Protein AF-A0A7F8R149-F1 (afdb_monomer)

Mean predicted aligned error: 17.95 Å

Secondary structure (DSSP, 8-state):
-------EEEEEEE---TTSSHHHHHHHHHHS---SS-----SEEEEEEEEEETTEEEEEEEEEE--SGGGHHHHHHHHHHHHHHHHHHHHHHHHHHHH-GGGGSSS-----------------------S------------------S-------

Nearest PDB structures (foldseek):
  8a4b-assembly2_D  TM=9.603E-01  e=7.233E-08  Homo sapiens
  3rab-assembly1_A  TM=9.673E-01  e=9.416E-08  Rattus norvegicus
  9ikq-assembly1_B  TM=9.655E-01  e=3.521E-07  Homo sapiens
  4i1o-assembly2_C  TM=9.607E-01  e=3.761E-07  Homo sapiens
  6jmg-assembly2_B  TM=7.170E-01  e=2.889E-07  Xenopus laevis

Foldseek 3Di:
DPPPLPAAEDEDEDADAAPPCQVQVLCCVQPVDHDPDDDFDDQKDWDWDWDADPNGTHIYIYIYGGRYPVNVVSSVVVVVVVVVVVVVVVVVVVVVCVVDVPPPPPPPPDPDDDDPPPDDDDDDDDDDDDDDPDDDDDDDPDDDDDDDDPDDDDDDD

Radius of gyration: 29.65 Å; Cα contacts (8 Å, |Δi|>4): 126; chains: 1; bounding box: 50×54×84 Å

InterPro domains:
  IPR001806 Small GTPase [PF00071] (11-81)
  IPR001806 Small GTPase [SM00174] (12-124)
  IPR005225 Small GTP-binding domain [TIGR00231] (10-81)
  IPR027417 P-loop containing nucleoside triphosphate hydrolase [G3DSA:3.40.50.300] (2-86)
  IPR027417 P-loop containing nucleoside triphosphate hydrolase [SSF52540] (7-80)
  IPR050227 Ras-related protein Rab [PTHR47977] (10-81)

pLDDT: mean 71.9, std 22.14, range [30.33, 96.75]

Sequence (157 aa):
MLEEDMEVAIKMVVVGNGAVGKSSMIQRYCKGIFTKDYKKTIGVDFLERQIQVNDEDVRLMLWDTAGQEEFDAITKAYYRVFKYLAEKYLQKLKQQIAEDPELMHSSSNKIGVFNTSIGSHSGQNSSTLNGGDVINLRPNKQRTKKNRNPFSSCSIP

Organism: Leptonychotes weddellii (NCBI:txid9713)

Structure (mmCIF, N/CA/C/O backbone):
data_AF-A0A7F8R149-F1
#
_entry.id   AF-A0A7F8R149-F1
#
loop_
_atom_site.group_PDB
_atom_site.id
_atom_site.type_symbol
_atom_site.label_atom_id
_atom_site.label_alt_id
_atom_site.label_comp_id
_atom_site.label_asym_id
_atom_site.label_entity_id
_atom_site.label_seq_id
_atom_site.pdbx_PDB_ins_code
_atom_site.Cartn_x
_atom_site.Cartn_y
_atom_site.Cartn_z
_atom_site.occupancy
_atom_site.B_iso_or_equiv
_atom_site.auth_seq_id
_atom_site.auth_comp_id
_atom_site.auth_asym_id
_atom_site.auth_atom_id
_atom_site.pdbx_PDB_model_num
ATOM 1 N N . MET A 1 1 ? -34.274 10.291 3.421 1.00 36.16 1 MET A N 1
ATOM 2 C CA . MET A 1 1 ? -32.975 10.489 4.088 1.00 36.16 1 MET A CA 1
ATOM 3 C C . MET A 1 1 ? -32.149 9.289 3.692 1.00 36.16 1 MET A C 1
ATOM 5 O O . MET A 1 1 ? -32.508 8.196 4.097 1.00 36.16 1 MET A O 1
ATOM 9 N N . LEU A 1 2 ? -31.201 9.460 2.771 1.00 42.12 2 LEU A N 1
ATOM 10 C CA . LEU A 1 2 ? -30.214 8.419 2.505 1.00 42.12 2 LEU A CA 1
ATOM 11 C C . LEU A 1 2 ? -29.236 8.534 3.665 1.00 42.12 2 LEU A C 1
ATOM 13 O O . LEU A 1 2 ? -28.594 9.574 3.805 1.00 42.12 2 LEU A O 1
ATOM 17 N N . GLU A 1 3 ? -29.244 7.549 4.556 1.00 51.00 3 GLU A N 1
ATOM 18 C CA . GLU A 1 3 ? -28.108 7.340 5.441 1.00 51.00 3 GLU A CA 1
ATOM 19 C C . GLU A 1 3 ? -26.907 7.221 4.504 1.00 51.00 3 GLU A C 1
ATOM 21 O O . GLU A 1 3 ? -26.895 6.385 3.601 1.00 51.00 3 GLU A O 1
ATOM 26 N N . GLU A 1 4 ? -25.983 8.177 4.580 1.00 54.16 4 GLU A N 1
ATOM 27 C CA . GLU A 1 4 ? -24.709 8.034 3.896 1.00 54.16 4 GLU A CA 1
ATOM 28 C C . GLU A 1 4 ? -24.035 6.851 4.582 1.00 54.16 4 GLU A C 1
ATOM 30 O O . GLU A 1 4 ? 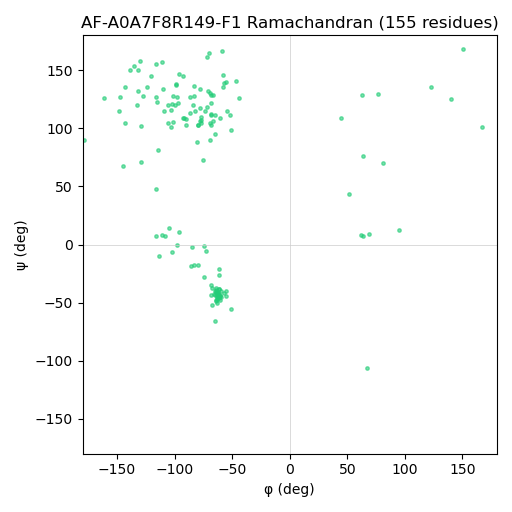-23.460 7.017 5.658 1.00 54.16 4 GLU A O 1
ATOM 35 N N . ASP A 1 5 ? -24.195 5.656 4.006 1.00 57.97 5 ASP A N 1
ATOM 36 C CA . ASP A 1 5 ? -23.443 4.465 4.370 1.00 57.97 5 ASP A CA 1
ATOM 37 C C . ASP A 1 5 ? -21.972 4.877 4.348 1.00 57.97 5 ASP A C 1
ATOM 39 O O . ASP A 1 5 ? -21.361 5.047 3.287 1.00 57.97 5 ASP A O 1
ATOM 43 N N . MET A 1 6 ? -21.428 5.177 5.527 1.00 56.34 6 MET A N 1
ATOM 44 C CA . MET A 1 6 ? -20.048 5.604 5.673 1.00 56.34 6 MET A CA 1
ATOM 45 C C . MET A 1 6 ? -19.188 4.390 5.350 1.00 56.34 6 MET A C 1
ATOM 47 O O . MET A 1 6 ? -18.879 3.594 6.231 1.00 56.34 6 MET A O 1
ATOM 51 N N . GLU A 1 7 ? -18.839 4.243 4.070 1.00 67.25 7 GLU A N 1
ATOM 52 C CA . GLU A 1 7 ? -17.969 3.185 3.569 1.00 67.25 7 GLU A CA 1
ATOM 53 C C . GLU A 1 7 ? -16.691 3.181 4.418 1.00 67.25 7 GLU A C 1
ATOM 55 O O . GLU A 1 7 ? -15.891 4.128 4.392 1.00 67.25 7 GLU A O 1
ATOM 60 N N . VAL A 1 8 ? -16.510 2.130 5.221 1.00 87.25 8 VAL A N 1
ATOM 61 C CA . VAL A 1 8 ? -15.365 2.018 6.122 1.00 87.25 8 VAL A CA 1
ATOM 62 C C . VAL A 1 8 ? -14.124 1.820 5.262 1.00 87.25 8 VAL A C 1
ATOM 64 O O . VAL A 1 8 ? -13.885 0.747 4.714 1.00 87.25 8 VAL A O 1
ATOM 67 N N . ALA A 1 9 ? -13.315 2.868 5.116 1.00 90.25 9 ALA A N 1
ATOM 68 C CA . ALA A 1 9 ? -12.112 2.828 4.295 1.00 90.25 9 ALA A CA 1
ATOM 69 C C . ALA A 1 9 ? -10.851 2.615 5.146 1.00 90.25 9 ALA A C 1
ATOM 71 O O . ALA A 1 9 ? -10.487 3.455 5.973 1.00 90.25 9 ALA A O 1
ATOM 72 N N . ILE A 1 10 ? -10.122 1.528 4.885 1.00 91.00 10 ILE A N 1
ATOM 73 C CA . ILE A 1 10 ? -8.832 1.236 5.522 1.00 91.00 10 ILE A CA 1
ATOM 74 C C . ILE A 1 10 ? -7.711 1.479 4.517 1.00 91.00 10 ILE A C 1
ATOM 76 O O . ILE A 1 10 ? -7.630 0.827 3.477 1.00 91.00 10 ILE A O 1
ATOM 80 N N . LYS A 1 11 ? -6.801 2.398 4.849 1.00 90.50 11 LYS A N 1
ATOM 81 C CA . LYS A 1 11 ? -5.639 2.733 4.016 1.00 90.50 11 LYS A CA 1
ATOM 82 C C . LYS A 1 11 ? -4.408 1.969 4.493 1.00 90.50 11 LYS A C 1
ATOM 84 O O . LYS A 1 11 ? -3.980 2.136 5.632 1.00 90.50 11 LYS A O 1
ATOM 89 N N . MET A 1 12 ? -3.814 1.174 3.611 1.00 91.19 12 MET A N 1
ATOM 90 C CA . MET A 1 12 ? -2.644 0.343 3.885 1.00 91.19 12 MET A CA 1
ATOM 91 C C . MET A 1 12 ? -1.514 0.669 2.914 1.00 91.19 12 MET A C 1
ATOM 93 O O . MET A 1 12 ? -1.735 0.769 1.711 1.00 91.19 12 MET A O 1
ATOM 97 N N . VAL A 1 13 ? -0.293 0.785 3.431 1.00 92.44 13 VAL A N 1
ATOM 98 C CA . VAL A 1 13 ? 0.929 0.910 2.630 1.00 92.44 13 VAL A CA 1
ATOM 99 C C . VAL A 1 13 ? 1.749 -0.368 2.762 1.00 92.44 13 VAL A C 1
ATOM 101 O O . VAL A 1 13 ? 1.933 -0.875 3.869 1.00 92.44 13 VAL A O 1
ATOM 104 N N . VAL A 1 14 ? 2.236 -0.901 1.643 1.00 91.81 14 VAL A N 1
ATOM 105 C CA . VAL A 1 14 ? 3.036 -2.130 1.620 1.00 91.81 14 VAL A CA 1
ATOM 106 C C . VAL A 1 14 ? 4.479 -1.780 1.287 1.00 91.81 14 VAL A C 1
ATOM 108 O O . VAL A 1 14 ? 4.776 -1.332 0.184 1.00 91.81 14 VAL A O 1
ATOM 111 N N . VAL A 1 15 ? 5.379 -2.012 2.244 1.00 90.06 15 VAL A N 1
ATOM 112 C CA . VAL A 1 15 ? 6.806 -1.668 2.155 1.00 90.06 15 VAL A CA 1
ATOM 113 C C . VAL A 1 15 ? 7.695 -2.910 2.186 1.00 90.06 15 VAL A C 1
ATOM 115 O O . VAL A 1 15 ? 7.310 -3.961 2.691 1.00 90.06 15 VAL A O 1
ATOM 118 N N . GLY A 1 16 ? 8.899 -2.792 1.630 1.00 89.44 16 GLY A N 1
ATOM 119 C CA . GLY A 1 16 ? 9.902 -3.859 1.586 1.00 89.44 16 GLY A CA 1
ATOM 120 C C . GLY A 1 16 ? 10.802 -3.742 0.357 1.00 89.44 16 GLY A C 1
ATOM 121 O O . GLY A 1 16 ? 10.483 -2.995 -0.573 1.00 89.44 16 GLY A O 1
ATOM 122 N N . ASN A 1 17 ? 11.898 -4.501 0.332 1.00 90.81 17 ASN A N 1
ATOM 123 C CA . ASN A 1 17 ? 12.917 -4.430 -0.721 1.00 90.81 17 ASN A CA 1
ATOM 124 C C . ASN A 1 17 ? 12.360 -4.711 -2.130 1.00 90.81 17 ASN A C 1
ATOM 126 O O . ASN A 1 17 ? 11.234 -5.186 -2.329 1.00 90.81 17 ASN A O 1
ATOM 130 N N . GLY A 1 18 ? 13.154 -4.395 -3.148 1.00 90.38 18 GLY A N 1
ATOM 131 C CA . GLY A 1 18 ? 12.857 -4.715 -4.536 1.00 90.38 18 GLY A CA 1
ATOM 132 C C . GLY A 1 18 ? 12.684 -6.222 -4.725 1.00 90.38 18 GLY A C 1
ATOM 133 O O . GLY A 1 18 ? 13.328 -7.018 -4.053 1.00 90.38 18 GLY A O 1
ATOM 134 N N . ALA A 1 19 ? 11.787 -6.609 -5.633 1.00 90.44 19 ALA A N 1
ATOM 135 C CA . ALA A 1 19 ? 11.569 -8.001 -6.043 1.00 90.44 19 ALA A CA 1
ATOM 136 C C . ALA A 1 19 ? 11.105 -8.996 -4.949 1.00 90.44 19 ALA A C 1
ATOM 138 O O . ALA A 1 19 ? 10.951 -10.173 -5.248 1.00 90.44 19 ALA A O 1
ATOM 139 N N . VAL A 1 20 ? 10.761 -8.550 -3.733 1.00 94.31 20 VAL A N 1
ATOM 140 C CA . VAL A 1 20 ? 10.218 -9.433 -2.668 1.00 94.31 20 VAL A CA 1
ATOM 141 C C . VAL A 1 20 ? 8.758 -9.873 -2.881 1.00 94.31 20 VAL A C 1
ATOM 143 O O . VAL A 1 20 ? 8.208 -10.593 -2.057 1.00 94.31 20 VAL A O 1
ATOM 146 N N . GLY A 1 21 ? 8.105 -9.426 -3.962 1.00 94.69 21 GLY A N 1
ATOM 147 C CA . GLY A 1 21 ? 6.748 -9.860 -4.329 1.00 94.69 21 GLY A CA 1
ATOM 148 C C . GLY A 1 21 ? 5.585 -8.978 -3.854 1.00 94.69 21 GLY A C 1
ATOM 149 O O . GLY A 1 21 ? 4.441 -9.405 -3.974 1.00 94.69 21 GLY A O 1
ATOM 150 N N . LYS A 1 22 ? 5.833 -7.750 -3.368 1.00 96.12 22 LYS A N 1
ATOM 151 C CA . LYS A 1 22 ? 4.782 -6.807 -2.908 1.00 96.12 22 LYS A CA 1
ATOM 152 C C . LYS A 1 22 ? 3.670 -6.606 -3.945 1.00 96.12 22 LYS A C 1
ATOM 154 O O . LYS A 1 22 ? 2.509 -6.909 -3.681 1.00 96.12 22 LYS A O 1
ATOM 159 N N . SER A 1 23 ? 4.047 -6.211 -5.157 1.00 95.75 23 SER A N 1
ATOM 160 C CA . SER A 1 23 ? 3.123 -5.967 -6.267 1.00 95.75 23 SER A CA 1
ATOM 161 C C . SER A 1 23 ? 2.382 -7.234 -6.679 1.00 95.75 23 SER A C 1
ATOM 163 O O . SER A 1 23 ? 1.175 -7.202 -6.892 1.00 95.75 23 SER A O 1
ATOM 165 N N . SER A 1 24 ? 3.077 -8.375 -6.733 1.00 95.88 24 SER A N 1
ATOM 166 C CA . SER A 1 24 ? 2.466 -9.672 -7.045 1.00 95.88 24 SER A CA 1
ATOM 167 C C . SER A 1 24 ? 1.419 -10.069 -6.004 1.00 95.88 24 SER A C 1
ATOM 169 O O . SER A 1 24 ? 0.349 -10.543 -6.373 1.00 95.88 24 SER A O 1
ATOM 171 N N . MET A 1 25 ? 1.695 -9.843 -4.717 1.00 96.62 25 MET A N 1
ATOM 172 C CA . MET A 1 25 ? 0.757 -10.105 -3.626 1.00 96.62 25 MET A CA 1
ATOM 173 C C . MET A 1 25 ? -0.481 -9.211 -3.736 1.00 96.62 25 MET A C 1
ATOM 175 O O . MET A 1 25 ? -1.601 -9.718 -3.696 1.00 96.62 25 MET A O 1
ATOM 179 N N . ILE A 1 26 ? -0.293 -7.903 -3.931 1.00 96.75 26 ILE A N 1
ATOM 180 C CA . ILE A 1 26 ? -1.402 -6.946 -4.037 1.00 96.75 26 ILE A CA 1
ATOM 181 C C . ILE A 1 26 ? -2.239 -7.227 -5.290 1.00 96.75 26 ILE A C 1
ATOM 183 O O . ILE A 1 26 ? -3.462 -7.265 -5.210 1.00 96.75 26 ILE A O 1
ATOM 187 N N . GLN A 1 27 ? -1.616 -7.499 -6.439 1.00 95.75 27 GLN A N 1
ATOM 188 C CA . GLN A 1 27 ? -2.336 -7.844 -7.668 1.00 95.75 27 GLN A CA 1
ATOM 189 C C . GLN A 1 27 ? -3.083 -9.172 -7.552 1.00 95.75 27 GLN A C 1
ATOM 191 O O . GLN A 1 27 ? -4.238 -9.261 -7.975 1.00 95.75 27 GLN A O 1
ATOM 196 N N . ARG A 1 28 ? -2.467 -10.196 -6.951 1.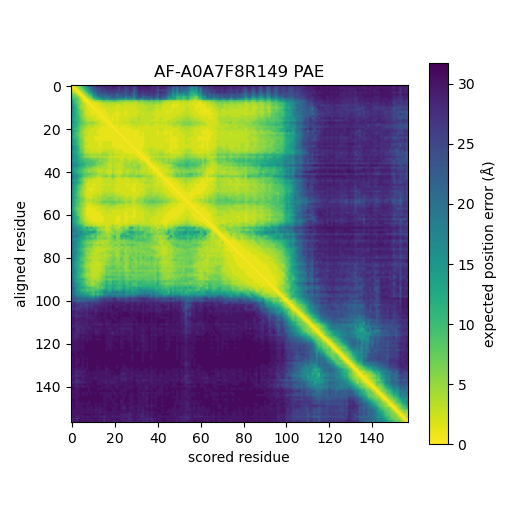00 96.56 28 ARG A N 1
ATOM 197 C CA . ARG A 1 28 ? -3.129 -11.484 -6.733 1.00 96.56 28 ARG A CA 1
ATOM 198 C C . ARG A 1 28 ? -4.307 -11.335 -5.787 1.00 96.56 28 ARG A C 1
ATOM 200 O O . ARG A 1 28 ? -5.345 -11.940 -6.035 1.00 96.56 28 ARG A O 1
ATOM 207 N N . TYR A 1 29 ? -4.161 -10.515 -4.751 1.00 96.75 29 TYR A N 1
ATOM 208 C CA . TYR A 1 29 ? -5.256 -10.181 -3.863 1.00 96.75 29 TYR A CA 1
ATOM 209 C C . TYR A 1 29 ? -6.342 -9.408 -4.621 1.00 96.75 29 TYR A C 1
ATOM 211 O O . TYR A 1 29 ? -7.409 -9.958 -4.838 1.00 96.75 29 TYR A O 1
ATOM 219 N N . CYS A 1 30 ? -6.099 -8.190 -5.105 1.00 95.88 30 CYS A N 1
ATOM 220 C CA . CYS A 1 30 ? -7.157 -7.340 -5.666 1.00 95.88 30 CYS A CA 1
ATOM 221 C C . CYS A 1 30 ? -7.764 -7.858 -6.973 1.00 95.88 30 CYS A C 1
ATOM 223 O O . CYS A 1 30 ? -8.960 -7.702 -7.190 1.00 95.88 30 CYS A O 1
ATOM 225 N N . LYS A 1 31 ? -6.954 -8.452 -7.855 1.00 94.38 31 LYS A N 1
ATOM 226 C CA . LYS A 1 31 ? -7.360 -8.796 -9.230 1.00 94.38 31 LYS A CA 1
ATOM 227 C C . LYS A 1 31 ? -7.414 -10.299 -9.493 1.00 94.38 31 LYS A C 1
ATOM 229 O O . LYS A 1 31 ? -7.848 -10.708 -10.562 1.00 94.38 31 LYS A O 1
ATOM 234 N N . GLY A 1 32 ? -6.921 -11.135 -8.577 1.00 95.00 32 GLY A N 1
ATOM 235 C CA . GLY A 1 32 ? -6.774 -12.572 -8.827 1.00 95.00 32 GLY A CA 1
ATOM 236 C C . GLY A 1 32 ? -5.689 -12.910 -9.857 1.00 95.00 32 GLY A C 1
ATOM 237 O O . GLY A 1 32 ? -5.560 -14.070 -10.242 1.00 95.00 32 GLY A O 1
ATOM 238 N N . ILE A 1 33 ? -4.874 -11.943 -10.288 1.00 93.44 33 ILE A N 1
ATOM 239 C CA . ILE A 1 33 ? -3.875 -12.122 -11.350 1.00 93.44 33 ILE A CA 1
ATOM 240 C C . I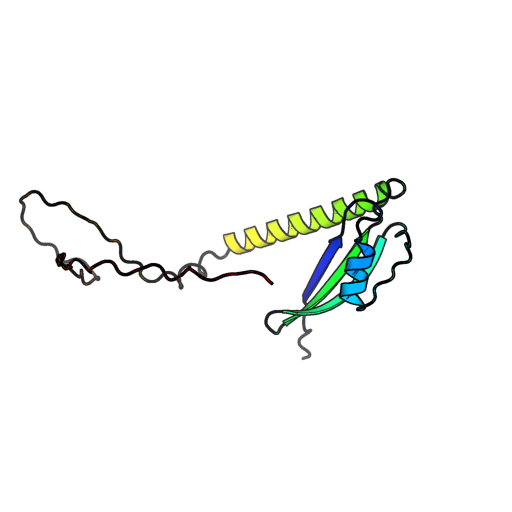LE A 1 33 ? -2.495 -12.344 -10.734 1.00 93.44 33 ILE A C 1
ATOM 242 O O . ILE A 1 33 ? -2.104 -11.660 -9.792 1.00 93.44 33 ILE A O 1
ATOM 246 N N . PHE A 1 34 ? -1.741 -13.286 -11.294 1.00 93.88 34 PHE A N 1
ATOM 247 C CA . PHE A 1 34 ? -0.323 -13.467 -11.010 1.00 93.88 34 PHE A CA 1
ATOM 248 C C . PHE A 1 34 ? 0.430 -13.604 -12.332 1.00 93.88 34 PHE A C 1
ATOM 250 O O . PHE A 1 34 ? 0.021 -14.376 -13.197 1.00 93.88 34 PHE A O 1
ATOM 257 N N . THR A 1 35 ? 1.529 -12.870 -12.480 1.00 91.06 35 THR A N 1
ATOM 258 C CA . THR A 1 35 ? 2.457 -13.021 -13.603 1.00 91.06 35 THR A CA 1
ATOM 259 C C . THR A 1 35 ? 3.845 -13.371 -13.083 1.00 91.06 35 THR A C 1
ATOM 261 O O . THR A 1 35 ? 4.252 -12.908 -12.017 1.00 91.06 35 THR A O 1
ATOM 264 N N . LYS A 1 36 ? 4.560 -14.200 -13.848 1.00 90.00 36 LYS A N 1
ATOM 265 C CA . LYS A 1 36 ? 5.981 -14.487 -13.621 1.00 90.00 36 LYS A CA 1
ATOM 266 C C . LYS A 1 36 ? 6.880 -13.372 -14.160 1.00 90.00 36 LYS A C 1
ATOM 268 O O . LYS A 1 36 ? 8.037 -13.290 -13.760 1.00 90.00 36 LYS A O 1
ATOM 273 N N . ASP A 1 37 ? 6.353 -12.523 -15.039 1.00 91.44 37 ASP A N 1
ATOM 274 C CA . ASP A 1 37 ? 7.109 -11.428 -15.629 1.00 91.44 37 ASP A CA 1
ATOM 275 C C . ASP A 1 37 ? 7.356 -10.349 -14.583 1.00 91.44 37 ASP A C 1
ATOM 277 O O . ASP A 1 37 ? 6.427 -9.730 -14.052 1.00 91.44 37 ASP A O 1
ATOM 281 N N . TYR A 1 38 ? 8.629 -10.099 -14.300 1.00 86.44 38 TYR A N 1
ATOM 282 C CA . TYR A 1 38 ? 8.999 -9.061 -13.359 1.00 86.44 38 TYR A CA 1
ATOM 283 C C . TYR A 1 38 ? 8.788 -7.676 -13.975 1.00 86.44 38 TYR A C 1
ATOM 285 O O . TYR A 1 38 ? 9.480 -7.277 -14.912 1.00 86.44 38 TYR A O 1
ATOM 293 N N . LYS A 1 39 ? 7.856 -6.914 -13.399 1.00 87.12 39 LYS A N 1
ATOM 294 C CA . LYS A 1 39 ? 7.681 -5.483 -13.661 1.00 87.12 39 LYS A CA 1
ATOM 295 C C . LYS A 1 39 ? 7.986 -4.707 -12.388 1.00 87.12 39 LYS A C 1
ATOM 297 O O . LYS A 1 39 ? 7.391 -4.954 -11.342 1.00 87.12 39 LYS A O 1
ATOM 302 N N . LYS A 1 40 ? 8.944 -3.785 -12.476 1.00 87.75 40 LYS A N 1
ATOM 303 C CA . LYS A 1 40 ? 9.332 -2.908 -11.367 1.00 87.75 40 LYS A CA 1
ATOM 304 C C . LYS A 1 40 ? 8.200 -1.913 -11.086 1.00 87.75 40 LYS A C 1
ATOM 306 O O . LYS A 1 40 ? 7.758 -1.240 -12.014 1.00 87.75 40 LYS A O 1
ATOM 311 N N . THR A 1 41 ? 7.783 -1.769 -9.829 1.00 86.88 41 THR A N 1
ATOM 312 C CA . THR A 1 41 ? 6.967 -0.617 -9.411 1.00 86.88 41 THR A CA 1
ATOM 313 C C . THR A 1 41 ? 7.826 0.638 -9.482 1.00 86.88 41 THR A C 1
ATOM 315 O O . THR A 1 41 ? 8.936 0.657 -8.947 1.00 86.88 41 THR A O 1
ATOM 318 N N . ILE A 1 42 ? 7.319 1.672 -10.149 1.00 86.00 42 ILE A N 1
ATOM 319 C CA . ILE A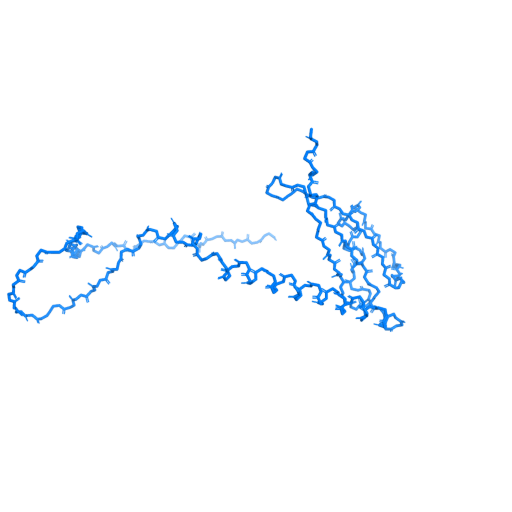 1 42 ? 7.968 2.979 -10.269 1.00 86.00 42 ILE A CA 1
ATOM 320 C C . ILE A 1 42 ? 7.252 3.922 -9.306 1.00 86.00 42 ILE A C 1
ATOM 322 O O . ILE A 1 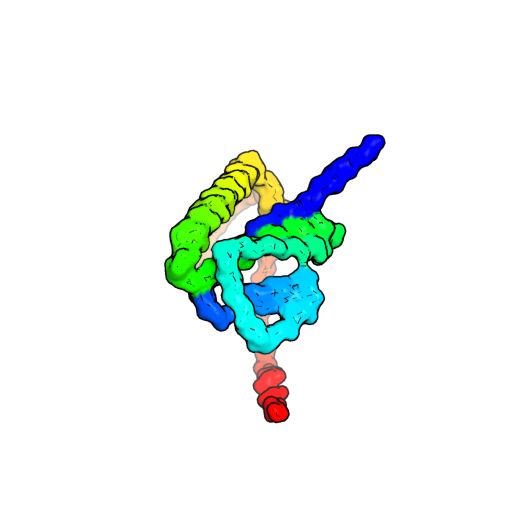42 ? 6.066 4.190 -9.474 1.00 86.00 42 ILE A O 1
ATOM 326 N N . GLY A 1 43 ? 7.957 4.411 -8.284 1.00 86.31 43 GLY A N 1
ATOM 327 C CA . GLY A 1 43 ? 7.348 5.247 -7.249 1.00 86.31 43 GLY A CA 1
ATOM 328 C C . GLY A 1 43 ? 6.337 4.473 -6.397 1.00 86.31 43 GLY A C 1
ATOM 329 O O . GLY A 1 43 ? 6.741 3.689 -5.540 1.00 86.31 43 GLY A O 1
ATOM 330 N N . VAL A 1 44 ? 5.039 4.716 -6.601 1.00 90.06 44 VAL A N 1
ATOM 331 C CA . VAL A 1 44 ? 3.941 4.092 -5.845 1.00 90.06 44 VAL A CA 1
ATOM 332 C C . VAL A 1 44 ? 2.756 3.819 -6.772 1.00 90.06 44 VAL A C 1
ATOM 334 O O . VAL A 1 44 ? 2.389 4.688 -7.559 1.00 90.06 44 VAL A O 1
ATOM 337 N N . ASP A 1 45 ? 2.163 2.633 -6.661 1.00 92.31 45 ASP A N 1
ATOM 338 C CA . ASP A 1 45 ? 0.931 2.232 -7.348 1.00 92.31 45 ASP A CA 1
ATOM 339 C C . ASP A 1 45 ? -0.224 2.088 -6.340 1.00 92.31 45 ASP A C 1
ATOM 341 O O . ASP A 1 45 ? -0.006 1.904 -5.138 1.00 92.31 45 ASP A O 1
ATOM 345 N N . PHE A 1 46 ? -1.461 2.197 -6.820 1.00 94.19 46 PHE A N 1
ATOM 346 C CA . PHE A 1 46 ? -2.666 2.180 -5.997 1.00 94.19 46 PHE A CA 1
ATOM 347 C C . PHE A 1 46 ? -3.659 1.134 -6.501 1.00 94.19 46 PHE A C 1
ATOM 349 O O . PHE A 1 46 ? -4.048 1.117 -7.669 1.00 94.19 46 PHE A O 1
ATOM 356 N N . LEU A 1 47 ? -4.100 0.268 -5.591 1.00 96.12 47 LEU A N 1
ATOM 357 C CA . LEU A 1 47 ? -5.162 -0.697 -5.832 1.00 96.12 47 LEU A CA 1
ATOM 358 C C . LEU A 1 47 ? -6.162 -0.645 -4.684 1.00 96.12 47 LEU A C 1
ATOM 360 O O . LEU A 1 47 ? -5.794 -0.414 -3.538 1.00 96.12 47 LEU A O 1
ATOM 364 N N . GLU A 1 48 ? -7.422 -0.940 -4.971 1.00 96.12 48 GLU A N 1
ATOM 365 C CA . GLU A 1 48 ? -8.436 -1.091 -3.936 1.00 96.12 48 GLU A CA 1
ATOM 366 C C . GLU A 1 48 ? -9.220 -2.384 -4.094 1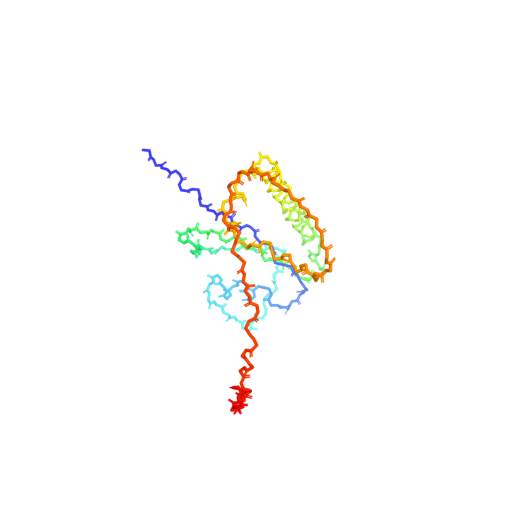.00 96.12 48 GLU A C 1
ATOM 368 O O . GLU A 1 48 ? -9.246 -2.996 -5.166 1.00 96.12 48 GLU A O 1
ATOM 373 N N . ARG A 1 49 ? -9.813 -2.822 -2.986 1.00 95.25 49 ARG A N 1
ATOM 374 C CA . ARG A 1 49 ? -10.699 -3.975 -2.938 1.00 95.25 49 ARG A CA 1
ATOM 375 C C . ARG A 1 49 ? -11.763 -3.756 -1.869 1.00 95.25 49 ARG A C 1
ATOM 377 O O . ARG A 1 49 ? -11.415 -3.513 -0.717 1.00 95.25 49 ARG A O 1
ATOM 384 N N . GLN A 1 50 ? -13.030 -3.898 -2.242 1.00 95.56 50 GLN A N 1
ATOM 385 C CA . GLN A 1 50 ? -14.121 -4.032 -1.280 1.00 95.56 50 GLN A CA 1
ATOM 386 C C . GLN A 1 50 ? -14.145 -5.458 -0.724 1.00 95.56 50 GLN A C 1
ATOM 388 O O . GLN A 1 50 ? -14.001 -6.434 -1.471 1.00 95.56 50 GLN A O 1
ATOM 393 N N . ILE A 1 51 ? -14.272 -5.567 0.592 1.00 94.56 51 ILE A N 1
ATOM 394 C CA . ILE A 1 51 ? -14.402 -6.823 1.324 1.00 94.56 51 ILE A CA 1
ATOM 395 C C . ILE A 1 51 ? -15.509 -6.689 2.362 1.00 94.56 51 ILE A C 1
ATOM 397 O O . ILE A 1 51 ? -15.742 -5.596 2.861 1.00 94.56 51 ILE A O 1
ATOM 401 N N . GLN A 1 52 ? -16.132 -7.803 2.728 1.00 93.94 52 GLN A N 1
ATOM 402 C CA . GLN A 1 52 ? -17.101 -7.839 3.818 1.00 93.94 52 GLN A CA 1
ATOM 403 C C . GLN A 1 52 ? -16.413 -8.341 5.094 1.00 93.94 52 GLN A C 1
ATOM 405 O O . GLN A 1 52 ? -15.762 -9.392 5.075 1.00 93.94 52 GLN A O 1
ATOM 410 N N . VAL A 1 53 ? -16.523 -7.595 6.194 1.00 91.81 53 VAL A N 1
ATOM 411 C CA . VAL A 1 53 ? -15.973 -7.953 7.512 1.00 91.81 53 VAL A CA 1
ATOM 412 C C . VAL A 1 53 ? -17.06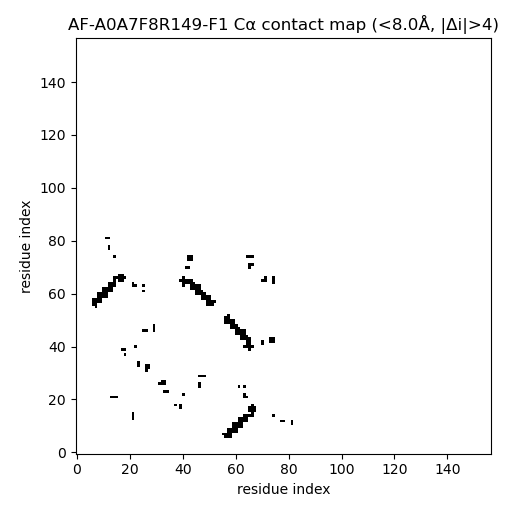0 -7.729 8.556 1.00 91.81 53 VAL A C 1
ATOM 414 O O . VAL A 1 53 ? -17.516 -6.608 8.716 1.00 91.81 53 VAL A O 1
ATOM 417 N N . ASN A 1 54 ? -17.460 -8.777 9.286 1.00 91.56 54 ASN A N 1
ATOM 418 C CA . ASN A 1 54 ? -18.554 -8.709 10.272 1.00 91.56 54 ASN A CA 1
ATOM 419 C C . ASN A 1 54 ? -19.850 -8.101 9.696 1.00 91.56 54 ASN A C 1
ATOM 421 O O . ASN A 1 54 ? -20.467 -7.255 10.331 1.00 91.56 54 ASN A O 1
ATOM 425 N N . ASP A 1 55 ? -20.218 -8.515 8.480 1.00 88.56 55 ASP A N 1
ATOM 426 C CA . ASP A 1 55 ? -21.371 -8.009 7.719 1.00 88.56 55 ASP A CA 1
ATOM 427 C C . ASP A 1 55 ? -21.311 -6.517 7.324 1.00 88.56 55 ASP A C 1
ATOM 429 O O . ASP A 1 55 ? -22.256 -6.014 6.722 1.00 88.56 55 ASP A O 1
ATOM 433 N N . GLU A 1 56 ? -20.184 -5.834 7.556 1.00 89.69 56 GLU A N 1
ATOM 434 C CA . GLU A 1 56 ? -19.922 -4.471 7.080 1.00 89.69 56 GLU A CA 1
ATOM 435 C C . GLU A 1 56 ? -19.065 -4.479 5.805 1.00 89.69 56 GLU A C 1
ATOM 437 O O . GLU A 1 56 ? -18.066 -5.205 5.708 1.00 89.69 56 GLU A O 1
ATOM 442 N N . ASP A 1 57 ? -19.425 -3.636 4.835 1.00 91.31 57 ASP A N 1
ATOM 443 C CA . ASP A 1 57 ? -18.620 -3.405 3.637 1.00 91.31 57 ASP A CA 1
ATOM 444 C C . ASP A 1 57 ? -17.442 -2.473 3.952 1.00 91.31 57 ASP A C 1
ATOM 446 O O . ASP A 1 57 ? -17.592 -1.306 4.321 1.00 91.31 57 ASP A O 1
ATOM 450 N N . VAL A 1 58 ? -16.233 -3.005 3.781 1.00 94.12 58 VAL A N 1
ATOM 451 C CA . VAL A 1 58 ? -14.969 -2.323 4.052 1.00 94.12 58 VAL A CA 1
ATOM 452 C C . VAL A 1 58 ? -14.188 -2.163 2.756 1.00 94.12 58 VAL A C 1
ATOM 454 O O . VAL A 1 58 ? -13.864 -3.128 2.056 1.00 94.12 58 VAL A O 1
ATOM 457 N N . ARG A 1 59 ? -13.782 -0.932 2.464 1.00 94.94 59 ARG A N 1
ATOM 458 C CA . ARG A 1 59 ? -12.916 -0.606 1.335 1.00 94.94 59 ARG A CA 1
ATOM 459 C C . ARG A 1 59 ? -11.455 -0.614 1.754 1.00 94.94 59 ARG A C 1
ATOM 461 O O . ARG A 1 59 ? -10.970 0.289 2.436 1.00 94.94 59 ARG A O 1
ATOM 468 N N . LEU A 1 60 ? -10.713 -1.615 1.296 1.00 95.31 60 LEU A N 1
ATOM 469 C CA . LEU A 1 60 ? -9.264 -1.656 1.457 1.00 95.31 60 LEU A CA 1
ATOM 470 C C . LEU A 1 60 ? -8.584 -0.851 0.353 1.00 95.31 60 LEU A C 1
ATOM 472 O O . LEU A 1 60 ? -8.697 -1.178 -0.824 1.00 95.31 60 LEU A O 1
ATOM 476 N N . MET A 1 61 ? -7.827 0.164 0.749 1.00 95.19 61 MET A N 1
ATOM 477 C CA . MET A 1 61 ? -7.023 1.029 -0.110 1.00 95.19 61 MET A CA 1
ATOM 478 C C . MET A 1 61 ? -5.541 0.661 0.045 1.00 95.19 61 MET A C 1
ATOM 480 O O . MET A 1 61 ? -4.922 0.999 1.053 1.00 95.19 61 MET A O 1
ATOM 484 N N . LEU A 1 62 ? -4.967 -0.031 -0.936 1.00 95.31 62 LEU A N 1
ATOM 485 C CA . LEU A 1 62 ? -3.608 -0.575 -0.916 1.00 95.31 62 LEU A CA 1
ATOM 486 C C . LEU A 1 62 ? -2.653 0.288 -1.746 1.00 95.31 62 LEU A C 1
ATOM 488 O O . LEU A 1 62 ? -2.815 0.436 -2.955 1.00 95.31 62 LEU A O 1
ATOM 492 N N . TRP A 1 63 ? -1.617 0.803 -1.093 1.00 94.31 63 TRP A N 1
ATOM 493 C CA . TRP A 1 63 ? -0.532 1.559 -1.710 1.00 94.31 63 TRP A CA 1
ATOM 494 C C . TRP A 1 63 ? 0.695 0.649 -1.865 1.00 94.31 63 TRP A C 1
ATOM 496 O O . TRP A 1 63 ? 1.360 0.322 -0.878 1.00 94.31 63 TRP A O 1
ATOM 506 N N . ASP A 1 64 ? 0.973 0.213 -3.096 1.00 94.12 64 ASP A N 1
ATOM 507 C CA . ASP A 1 64 ? 2.147 -0.589 -3.461 1.00 94.12 64 ASP A CA 1
ATOM 508 C C . ASP A 1 64 ? 3.354 0.325 -3.674 1.00 94.12 64 ASP A C 1
ATOM 510 O O . ASP A 1 64 ? 3.366 1.123 -4.607 1.00 94.12 64 ASP A O 1
ATOM 514 N N . THR A 1 65 ? 4.392 0.227 -2.843 1.00 93.25 65 THR A N 1
ATOM 515 C CA . THR A 1 65 ? 5.581 1.076 -3.001 1.00 93.25 65 THR A CA 1
ATOM 516 C C . THR A 1 65 ? 6.691 0.375 -3.777 1.00 93.25 65 THR A C 1
ATOM 518 O O . THR A 1 65 ? 6.959 -0.819 -3.606 1.00 93.25 65 THR A O 1
ATOM 521 N N . ALA A 1 66 ? 7.452 1.141 -4.553 1.00 90.88 66 ALA A N 1
ATOM 522 C CA . ALA A 1 66 ? 8.737 0.693 -5.061 1.00 90.88 66 ALA A CA 1
ATOM 523 C C . ALA A 1 66 ? 9.664 0.296 -3.898 1.00 90.88 66 ALA A C 1
ATOM 525 O O . ALA A 1 66 ? 9.701 0.939 -2.848 1.00 90.88 66 ALA A O 1
ATOM 526 N N . GLY A 1 67 ? 10.393 -0.805 -4.083 1.00 83.31 67 GLY A N 1
ATOM 527 C CA . GLY A 1 67 ? 11.378 -1.295 -3.111 1.00 83.31 67 GLY A CA 1
ATOM 528 C C . GLY A 1 67 ? 12.826 -1.122 -3.559 1.00 83.31 67 GLY A C 1
ATOM 529 O O . GLY A 1 67 ? 13.709 -1.716 -2.952 1.00 83.31 67 GLY A O 1
ATOM 530 N N . GLN A 1 68 ? 13.054 -0.423 -4.672 1.00 83.56 68 GLN A N 1
ATOM 531 C CA . GLN A 1 68 ? 14.401 -0.177 -5.182 1.00 83.56 68 GLN A CA 1
ATOM 532 C C . GLN A 1 68 ? 14.917 1.148 -4.634 1.00 83.56 68 GLN A C 1
ATOM 534 O O . GLN A 1 68 ? 14.134 2.086 -4.463 1.00 83.56 68 GLN A O 1
ATOM 539 N N . GLU A 1 69 ? 16.219 1.205 -4.375 1.00 80.75 69 GLU A N 1
ATOM 540 C CA . GLU A 1 69 ? 16.869 2.340 -3.719 1.00 80.75 69 GLU A CA 1
ATOM 541 C C . GLU A 1 69 ? 16.717 3.638 -4.525 1.00 80.75 69 GLU A C 1
ATOM 543 O O . GLU A 1 69 ? 16.648 4.722 -3.952 1.00 80.75 69 GLU A O 1
ATOM 548 N N . GLU A 1 70 ? 16.554 3.551 -5.847 1.00 80.94 70 GLU A N 1
ATOM 549 C CA . GLU A 1 70 ? 16.312 4.704 -6.718 1.00 80.94 70 GLU A CA 1
ATOM 550 C C . GLU A 1 70 ? 15.009 5.450 -6.371 1.00 80.94 70 GLU A C 1
ATOM 552 O O . GLU A 1 70 ? 14.860 6.629 -6.693 1.00 80.94 70 GLU A O 1
ATOM 557 N N . PHE A 1 71 ? 14.070 4.793 -5.681 1.00 80.25 71 PHE A N 1
ATOM 558 C CA . PHE A 1 71 ? 12.786 5.362 -5.265 1.00 80.25 71 PHE A CA 1
ATOM 559 C C . PHE A 1 71 ? 12.669 5.571 -3.748 1.00 80.25 71 PHE A C 1
ATOM 561 O O . PHE A 1 71 ? 11.601 5.949 -3.259 1.00 80.25 71 PHE A O 1
ATOM 568 N N . ASP A 1 72 ? 13.756 5.391 -2.992 1.00 80.75 72 ASP A N 1
ATOM 569 C CA . ASP A 1 72 ? 13.758 5.440 -1.526 1.00 80.75 72 ASP A CA 1
ATOM 570 C C . ASP A 1 72 ? 13.181 6.737 -0.958 1.00 80.75 72 ASP A C 1
ATOM 572 O O . ASP A 1 72 ? 12.476 6.717 0.051 1.00 80.75 72 ASP A O 1
ATOM 576 N N . ALA A 1 73 ? 13.484 7.881 -1.578 1.00 82.06 73 ALA A N 1
ATOM 577 C CA . ALA A 1 73 ? 12.992 9.178 -1.119 1.00 82.06 73 ALA A CA 1
ATOM 578 C C . ALA A 1 73 ? 11.457 9.251 -1.175 1.00 82.06 73 ALA A C 1
ATOM 580 O O . ALA A 1 73 ? 10.823 9.727 -0.230 1.00 82.06 73 ALA A O 1
ATOM 581 N N . ILE A 1 74 ? 10.867 8.717 -2.249 1.00 81.88 74 ILE A N 1
ATOM 582 C CA . ILE A 1 74 ? 9.417 8.650 -2.438 1.00 81.88 74 ILE A CA 1
ATOM 583 C C . ILE A 1 74 ? 8.828 7.677 -1.415 1.00 81.88 74 ILE A C 1
ATOM 585 O O . ILE A 1 74 ? 7.954 8.061 -0.639 1.00 81.88 74 ILE A O 1
ATOM 589 N N . THR A 1 75 ? 9.359 6.455 -1.326 1.00 81.56 75 THR A N 1
ATOM 590 C CA . THR A 1 75 ? 8.888 5.438 -0.372 1.00 81.56 75 THR A CA 1
ATOM 591 C C . THR A 1 75 ? 8.956 5.936 1.078 1.00 81.56 75 THR A C 1
ATOM 593 O O . THR A 1 75 ? 8.003 5.763 1.840 1.00 81.56 75 THR A O 1
ATOM 596 N N . LYS A 1 76 ? 10.031 6.639 1.465 1.00 85.00 76 LYS A N 1
ATOM 597 C CA . LYS A 1 76 ? 10.183 7.250 2.798 1.00 85.00 76 LYS A CA 1
ATOM 598 C C . LYS A 1 76 ? 9.146 8.341 3.065 1.00 85.00 76 LYS A C 1
ATOM 600 O O . LYS A 1 76 ? 8.673 8.442 4.197 1.00 85.00 76 LYS A O 1
ATOM 605 N N . ALA A 1 77 ? 8.781 9.147 2.067 1.00 86.44 77 ALA A N 1
ATOM 606 C CA . ALA A 1 77 ? 7.748 10.170 2.221 1.00 86.44 77 ALA A CA 1
ATOM 607 C C . ALA A 1 77 ? 6.377 9.539 2.513 1.00 86.44 77 ALA A C 1
ATOM 609 O O . ALA A 1 77 ? 5.737 9.908 3.499 1.00 86.44 77 ALA A O 1
ATOM 610 N N . TYR A 1 78 ? 5.978 8.525 1.737 1.00 84.19 78 TYR A N 1
ATOM 611 C CA . TYR A 1 78 ? 4.738 7.784 1.986 1.00 84.19 78 TYR A CA 1
ATOM 612 C C . TYR A 1 78 ? 4.763 7.093 3.350 1.00 84.19 78 TYR A C 1
ATOM 614 O O . TYR A 1 78 ? 3.828 7.249 4.133 1.00 84.19 78 TYR A O 1
ATOM 622 N N . TYR A 1 79 ? 5.861 6.419 3.697 1.00 84.06 79 TYR A N 1
ATOM 623 C CA . TYR A 1 79 ? 5.999 5.781 5.005 1.00 84.06 79 TYR A CA 1
ATOM 624 C C . TYR A 1 79 ? 5.796 6.767 6.163 1.00 84.06 79 TYR A C 1
ATOM 626 O O . TYR A 1 79 ? 5.073 6.464 7.108 1.00 84.06 79 TYR A O 1
ATOM 634 N N . ARG A 1 80 ? 6.378 7.972 6.085 1.00 87.88 80 ARG A N 1
ATOM 635 C CA . ARG A 1 80 ? 6.203 9.014 7.111 1.00 87.88 80 ARG A CA 1
ATOM 636 C C . ARG A 1 80 ? 4.745 9.443 7.254 1.00 87.88 80 ARG A C 1
ATOM 638 O O . ARG A 1 80 ? 4.266 9.548 8.380 1.00 87.88 80 ARG A O 1
ATOM 645 N N . VAL A 1 81 ? 4.045 9.658 6.140 1.00 87.88 81 VAL A N 1
ATOM 646 C CA . VAL A 1 81 ? 2.626 10.048 6.146 1.00 87.88 81 VAL A CA 1
ATOM 647 C C . VAL A 1 81 ? 1.768 8.948 6.770 1.00 87.88 81 VAL A C 1
ATOM 649 O O . VAL A 1 81 ? 1.011 9.216 7.699 1.00 87.88 81 VAL A O 1
ATOM 652 N N . PHE A 1 82 ? 1.921 7.702 6.321 1.00 88.56 82 PHE A N 1
ATOM 653 C CA . PHE A 1 82 ? 1.145 6.575 6.842 1.00 88.56 82 PHE A CA 1
ATOM 654 C C . PHE A 1 82 ? 1.444 6.283 8.310 1.00 88.56 82 PHE A C 1
ATOM 656 O O . PHE A 1 82 ? 0.520 6.035 9.082 1.00 88.56 82 PHE A O 1
ATOM 663 N N . LYS A 1 83 ? 2.713 6.378 8.717 1.00 89.00 83 LYS A N 1
ATOM 664 C CA . LYS A 1 83 ? 3.110 6.250 10.119 1.00 89.00 83 LYS A CA 1
ATOM 665 C C . LYS A 1 83 ? 2.446 7.324 10.981 1.00 89.00 83 LYS A C 1
ATOM 667 O O . LYS A 1 83 ? 1.848 6.988 11.996 1.00 89.00 83 LYS A O 1
ATOM 672 N N . TYR A 1 84 ? 2.490 8.586 10.554 1.00 90.88 84 TYR A N 1
ATOM 673 C CA . TYR A 1 84 ? 1.840 9.686 11.270 1.00 90.88 84 TYR A CA 1
ATOM 674 C C . TYR A 1 84 ? 0.325 9.476 11.399 1.00 90.88 84 TYR A C 1
ATOM 676 O O . TYR A 1 84 ? -0.238 9.647 12.480 1.00 90.88 84 TYR A O 1
ATOM 684 N N . LEU A 1 85 ? -0.338 9.074 10.311 1.00 88.06 85 LEU A N 1
ATOM 685 C CA . LEU A 1 85 ? -1.776 8.798 10.315 1.00 88.06 85 LEU A CA 1
ATOM 686 C C . LEU A 1 85 ? -2.128 7.644 11.262 1.00 88.06 85 LEU A C 1
ATOM 688 O O . LEU A 1 85 ? -3.081 7.761 12.030 1.00 88.06 85 LEU A O 1
ATOM 692 N N . ALA A 1 86 ? -1.342 6.566 11.252 1.00 86.50 86 ALA A N 1
ATOM 693 C CA . ALA A 1 86 ? -1.527 5.434 12.153 1.00 86.50 86 ALA A CA 1
ATOM 694 C C . ALA A 1 86 ? -1.326 5.839 13.622 1.00 86.50 86 ALA A C 1
ATOM 696 O O . ALA A 1 86 ? -2.152 5.510 14.471 1.00 86.50 86 ALA A O 1
ATOM 697 N N . GLU A 1 87 ? -0.276 6.603 13.929 1.00 89.94 87 GLU A N 1
ATOM 698 C CA . GLU A 1 87 ? -0.019 7.119 15.278 1.00 89.94 87 GLU A CA 1
ATOM 699 C C . GLU A 1 87 ? -1.166 8.011 15.770 1.00 89.94 87 GLU A C 1
ATOM 701 O O . GLU A 1 87 ? -1.636 7.849 16.898 1.00 89.94 87 GLU A O 1
ATOM 706 N N . LYS A 1 88 ? -1.675 8.906 14.914 1.00 89.19 88 LYS A N 1
ATOM 707 C CA . LYS A 1 88 ? -2.829 9.757 15.229 1.00 89.19 88 LYS A CA 1
ATOM 708 C C . LYS A 1 88 ? -4.109 8.961 15.448 1.00 89.19 88 LYS A C 1
ATOM 710 O O . LYS A 1 88 ? -4.853 9.261 16.381 1.00 89.19 88 LYS A O 1
ATOM 715 N N . TYR A 1 89 ? -4.352 7.940 14.633 1.00 87.12 89 TYR A N 1
ATOM 716 C CA . TYR A 1 89 ? -5.499 7.052 14.794 1.00 87.12 89 TYR A CA 1
ATOM 717 C C . TYR A 1 89 ? -5.438 6.288 16.123 1.00 87.12 89 TYR A C 1
ATOM 719 O O . TYR A 1 89 ? -6.396 6.304 16.893 1.00 87.12 89 TYR A O 1
ATOM 727 N N . LEU A 1 90 ? -4.281 5.706 16.451 1.00 87.94 90 LEU A N 1
ATOM 728 C CA . LEU A 1 90 ? -4.066 5.022 17.727 1.00 87.94 90 LEU A CA 1
ATOM 729 C C . LEU A 1 90 ? -4.219 5.968 18.924 1.00 87.94 90 LEU A C 1
ATOM 731 O O . LEU A 1 90 ? -4.761 5.569 19.953 1.00 87.94 90 LEU A O 1
ATOM 735 N N . GLN A 1 91 ? -3.763 7.218 18.805 1.00 90.81 91 GLN A N 1
ATOM 736 C CA . GLN A 1 91 ? -3.955 8.231 19.842 1.00 90.81 91 GLN A CA 1
ATOM 737 C C . GLN A 1 91 ? -5.445 8.533 20.062 1.00 90.81 91 GLN A C 1
ATOM 739 O O . GLN A 1 91 ? -5.888 8.576 21.208 1.00 90.81 91 GLN A O 1
ATOM 744 N N . LYS A 1 92 ? -6.221 8.678 18.979 1.00 88.62 92 LYS A N 1
ATOM 745 C CA . LYS A 1 92 ? -7.670 8.907 19.044 1.00 88.62 92 LYS A CA 1
ATOM 746 C C . LYS A 1 92 ? -8.401 7.742 19.716 1.00 88.62 92 LYS A C 1
ATOM 748 O O . LYS A 1 92 ? -9.219 7.981 20.596 1.00 88.62 92 LYS A O 1
ATOM 753 N N . LEU A 1 93 ? -8.060 6.500 19.364 1.00 86.56 93 LEU A N 1
ATOM 754 C CA . LEU A 1 93 ? -8.640 5.312 20.002 1.00 86.56 93 LEU A CA 1
ATOM 755 C C . LEU A 1 93 ? -8.342 5.261 21.504 1.00 86.56 93 LEU A C 1
ATOM 757 O O . LEU A 1 93 ? -9.231 4.988 22.303 1.00 86.56 93 LEU A O 1
ATOM 761 N N . LYS A 1 94 ? -7.102 5.564 21.910 1.00 90.25 94 LYS A N 1
ATOM 762 C CA . LYS A 1 94 ? -6.732 5.614 23.333 1.00 90.25 94 LYS A CA 1
ATOM 763 C C . LYS A 1 94 ? -7.518 6.673 24.100 1.00 90.25 94 LYS A C 1
ATOM 765 O O . LYS A 1 94 ? -7.875 6.432 25.246 1.00 90.25 94 LYS A O 1
ATOM 770 N N . GLN A 1 95 ? -7.775 7.823 23.479 1.00 86.19 95 GLN A N 1
ATOM 771 C CA . GLN A 1 95 ? -8.559 8.889 24.092 1.00 86.19 95 GLN A CA 1
ATOM 772 C C . GLN A 1 95 ? -10.032 8.493 24.249 1.00 86.19 95 GLN A C 1
ATOM 774 O O . GLN A 1 95 ? -10.579 8.659 25.329 1.00 86.19 95 GLN A O 1
ATOM 779 N N . GLN A 1 96 ? -10.631 7.874 23.228 1.00 80.94 96 GLN A N 1
ATOM 780 C CA . GLN A 1 96 ? -12.006 7.364 23.304 1.00 80.94 96 GLN A CA 1
ATOM 781 C C . GLN A 1 96 ? -12.178 6.312 24.409 1.00 80.94 96 GLN A C 1
ATOM 783 O O . GLN A 1 96 ? -13.156 6.344 25.142 1.00 80.94 96 GLN A O 1
ATOM 788 N N . ILE A 1 97 ? -11.197 5.422 24.582 1.00 79.75 97 ILE A N 1
ATOM 789 C CA . ILE A 1 97 ? -11.206 4.431 25.669 1.00 79.75 97 ILE A CA 1
ATOM 790 C C . ILE A 1 97 ? -11.038 5.098 27.046 1.00 79.75 97 ILE A C 1
ATOM 792 O O . ILE A 1 97 ? -11.596 4.625 28.031 1.00 79.75 97 ILE A O 1
ATOM 796 N N . ALA A 1 98 ? -10.256 6.178 27.137 1.00 77.31 98 ALA A N 1
ATOM 797 C CA . ALA A 1 98 ? -10.042 6.902 28.390 1.00 77.31 98 ALA A CA 1
ATOM 798 C C . ALA A 1 98 ? -11.252 7.756 28.809 1.00 77.31 98 ALA A C 1
ATOM 800 O O . ALA A 1 98 ? -11.434 7.999 30.000 1.00 77.31 98 ALA A O 1
ATOM 801 N N . GLU A 1 99 ? -12.057 8.209 27.845 1.00 72.06 99 GLU A N 1
ATOM 802 C CA . GLU A 1 99 ? -13.248 9.034 28.073 1.00 72.06 99 GLU A CA 1
ATOM 803 C C . GLU A 1 99 ? -14.507 8.200 28.389 1.00 72.06 99 GLU A C 1
ATOM 805 O O . GLU A 1 99 ? -15.427 8.742 28.995 1.00 72.06 99 GLU A O 1
ATOM 810 N N . ASP A 1 100 ? -14.531 6.895 28.075 1.00 59.53 100 ASP A N 1
ATOM 811 C CA . ASP A 1 100 ? -15.700 6.019 28.275 1.00 59.53 100 ASP A CA 1
ATOM 812 C C . ASP A 1 100 ? -15.366 4.701 29.029 1.00 59.53 100 ASP A C 1
ATOM 814 O O . ASP A 1 100 ? -15.321 3.611 28.447 1.00 59.53 100 ASP A O 1
ATOM 818 N N . PRO A 1 101 ? -15.074 4.755 30.347 1.00 56.84 101 PRO A N 1
ATOM 819 C CA . PRO A 1 101 ? -14.691 3.575 31.132 1.00 56.84 101 PRO A CA 1
ATOM 820 C C . PRO A 1 101 ? -15.839 2.588 31.449 1.00 56.84 101 PRO A C 1
ATOM 822 O O . PRO A 1 101 ? -15.576 1.520 32.015 1.00 56.84 101 PRO A O 1
ATOM 825 N N . GLU A 1 102 ? -17.102 2.889 31.115 1.00 57.97 102 GLU A N 1
ATOM 826 C CA . GLU A 1 102 ? -18.260 2.100 31.579 1.00 57.97 102 GLU A CA 1
ATOM 827 C C . GLU A 1 102 ? -18.577 0.831 30.765 1.00 57.97 102 GLU A C 1
ATOM 829 O O . GLU A 1 102 ? -19.204 -0.085 31.299 1.00 57.97 102 GLU A O 1
ATOM 834 N N . LEU A 1 103 ? -18.087 0.665 29.532 1.00 53.06 103 LEU A N 1
ATOM 835 C CA . LEU A 1 103 ? -18.457 -0.502 28.706 1.00 53.06 103 LEU A CA 1
ATOM 836 C C . LEU A 1 103 ? -17.628 -1.784 28.936 1.00 53.06 103 LEU A C 1
ATOM 838 O O . LEU A 1 103 ? -17.940 -2.823 28.357 1.00 53.06 103 LEU A O 1
ATOM 842 N N . MET A 1 104 ? -16.617 -1.774 29.814 1.00 47.75 104 MET A N 1
ATOM 843 C CA . MET A 1 104 ? -15.786 -2.965 30.099 1.00 47.75 104 MET A CA 1
ATOM 844 C C . MET A 1 104 ? -16.183 -3.752 31.364 1.00 47.75 104 MET A C 1
ATOM 846 O O . MET A 1 104 ? -15.591 -4.796 31.639 1.00 47.75 104 MET A O 1
ATOM 850 N N . HIS A 1 105 ? -17.207 -3.328 32.116 1.00 45.28 105 HIS A N 1
ATOM 851 C CA . HIS A 1 105 ? -17.595 -3.975 33.384 1.00 45.28 105 HIS A CA 1
ATOM 852 C C . HIS A 1 105 ? -18.865 -4.847 33.335 1.00 45.28 105 HIS A C 1
ATOM 854 O O . HIS A 1 105 ? -19.358 -5.246 34.387 1.00 45.28 105 HIS A O 1
ATOM 860 N N . SER A 1 106 ? -19.381 -5.225 32.159 1.00 44.75 106 SER A N 1
ATOM 861 C CA . SER A 1 106 ? -20.559 -6.117 32.082 1.00 44.75 106 SER A CA 1
ATOM 862 C C . SER A 1 106 ? -20.262 -7.588 31.739 1.00 44.75 106 SER A C 1
ATOM 864 O O . SER A 1 106 ? -21.176 -8.408 31.827 1.00 44.75 106 SER A O 1
ATOM 866 N N . SER A 1 107 ? -19.025 -7.973 31.400 1.00 49.06 107 SER A N 1
ATOM 867 C CA . SER A 1 107 ? -18.752 -9.345 30.908 1.00 49.06 107 SER A CA 1
ATOM 868 C C . SER A 1 107 ? -17.845 -10.204 31.792 1.00 49.06 107 SER A C 1
ATOM 870 O O . SER A 1 107 ? -17.538 -11.334 31.425 1.00 49.06 107 SER A O 1
ATOM 872 N N . SER A 1 108 ? -17.488 -9.745 32.993 1.00 47.91 108 SER A N 1
ATOM 873 C CA . SER A 1 108 ? -16.730 -10.554 33.963 1.00 47.91 108 SER A CA 1
ATOM 874 C C . SER A 1 108 ? -17.542 -10.825 35.229 1.00 47.91 108 SER A C 1
ATOM 876 O O . SER A 1 108 ? -17.061 -10.652 36.346 1.00 47.91 108 SER A O 1
ATOM 878 N N . ASN A 1 109 ? -18.798 -11.255 35.080 1.00 44.44 109 ASN A N 1
ATOM 879 C CA . ASN A 1 109 ? -19.548 -11.773 36.218 1.00 44.44 109 ASN A CA 1
ATOM 880 C C . ASN A 1 109 ? -19.091 -13.202 36.558 1.00 44.44 109 ASN A C 1
ATOM 882 O O . ASN A 1 109 ? -19.458 -14.171 35.899 1.00 44.44 109 ASN A O 1
ATOM 886 N N . LYS A 1 110 ? -18.365 -13.271 37.684 1.00 48.50 110 LYS A N 1
ATOM 887 C CA . LYS A 1 110 ? -18.216 -14.397 38.626 1.00 48.50 110 LYS A CA 1
ATOM 888 C C . LYS A 1 110 ? -17.230 -15.513 38.263 1.00 48.50 110 LYS A C 1
ATOM 890 O O . LYS A 1 110 ? -17.604 -16.674 38.140 1.00 48.50 110 LYS A O 1
ATOM 895 N N . ILE A 1 111 ? -15.936 -15.200 38.315 1.00 51.34 111 ILE A N 1
ATOM 896 C CA . ILE A 1 111 ? -14.965 -16.168 38.850 1.00 51.34 111 ILE A CA 1
ATOM 897 C C . ILE A 1 111 ? -14.865 -15.882 40.350 1.00 51.34 111 ILE A C 1
ATOM 899 O O . ILE A 1 111 ? -14.303 -14.873 40.768 1.00 51.34 111 ILE A O 1
ATOM 903 N N . GLY A 1 112 ? -15.517 -16.726 41.152 1.00 48.22 112 GLY A N 1
ATOM 904 C CA . GLY A 1 112 ? -15.495 -16.630 42.608 1.00 48.22 112 GLY A CA 1
ATOM 905 C C . GLY A 1 112 ? -14.066 -16.711 43.146 1.00 48.22 112 GLY A C 1
ATOM 906 O O . GLY A 1 112 ? -13.272 -17.547 42.716 1.00 48.22 112 GLY A O 1
ATOM 907 N N . VAL A 1 113 ? -13.743 -15.829 44.089 1.00 48.88 113 VAL A N 1
ATOM 908 C CA . VAL A 1 113 ? -12.473 -15.838 44.819 1.00 48.88 113 VAL A CA 1
ATOM 909 C C . VAL A 1 113 ? -12.451 -17.071 45.728 1.00 48.88 113 VAL A C 1
ATOM 911 O O . VAL A 1 113 ? -13.219 -17.156 46.684 1.00 48.88 113 VAL A O 1
ATOM 914 N N . PHE A 1 114 ? -11.578 -18.037 45.436 1.00 43.28 114 PHE A N 1
ATOM 915 C CA . PHE A 1 114 ? -11.340 -19.191 46.304 1.00 43.28 114 PHE A CA 1
ATOM 916 C C . PHE A 1 114 ? -10.221 -18.862 47.290 1.00 43.28 114 PHE A C 1
ATOM 918 O O . PHE A 1 114 ? -9.053 -18.807 46.911 1.00 43.28 114 PHE A O 1
ATOM 925 N N . ASN A 1 115 ? -10.569 -18.668 48.562 1.00 45.88 115 ASN A N 1
ATOM 926 C CA . ASN A 1 115 ? -9.583 -18.559 49.632 1.00 45.88 115 ASN A CA 1
ATOM 927 C C . ASN A 1 115 ? -9.369 -19.949 50.250 1.00 45.88 115 ASN A C 1
ATOM 929 O O . ASN A 1 115 ? -10.248 -20.475 50.932 1.00 45.88 115 ASN A O 1
ATOM 933 N N . THR A 1 116 ? -8.211 -20.568 50.021 1.00 41.88 116 THR A N 1
ATOM 934 C CA . THR A 1 116 ? -7.801 -21.771 50.759 1.00 41.88 116 THR A CA 1
ATOM 935 C C . THR A 1 116 ? -7.242 -21.358 52.115 1.00 41.88 116 THR A C 1
ATOM 937 O O . THR A 1 116 ? -6.038 -21.148 52.254 1.00 41.88 116 THR A O 1
ATOM 940 N N . SER A 1 117 ? -8.099 -21.236 53.130 1.00 46.00 117 SER A N 1
ATOM 941 C CA . SER A 1 117 ? -7.633 -21.153 54.513 1.00 46.00 117 SER A CA 1
ATOM 942 C C . SER A 1 117 ? -7.232 -22.550 54.991 1.00 46.00 117 SER A C 1
ATOM 944 O O . SER A 1 117 ? -8.055 -23.421 55.272 1.00 46.00 117 SER A O 1
ATOM 946 N N . ILE A 1 118 ? -5.922 -22.779 55.067 1.00 40.00 118 ILE A N 1
ATOM 947 C CA . ILE A 1 118 ? -5.362 -23.869 55.865 1.00 40.00 118 ILE A CA 1
ATOM 948 C C . ILE A 1 118 ? -5.660 -23.507 57.322 1.00 40.00 118 ILE A C 1
ATOM 950 O O . ILE A 1 118 ? -5.112 -22.550 57.862 1.00 40.00 118 ILE A O 1
ATOM 954 N N . GLY A 1 119 ? -6.617 -24.212 57.918 1.00 37.03 119 GLY A N 1
ATOM 955 C CA . GLY A 1 119 ? -7.077 -23.936 59.269 1.00 37.03 119 GLY A CA 1
ATOM 956 C C . GLY A 1 119 ? -6.049 -24.318 60.332 1.00 37.03 119 GLY A C 1
ATOM 957 O O . GLY A 1 119 ? -5.582 -25.454 60.374 1.00 37.03 119 GLY A O 1
ATOM 958 N N . SER A 1 120 ? -5.820 -23.397 61.265 1.00 32.81 120 SER A N 1
ATOM 959 C CA . SER A 1 120 ? -5.516 -23.725 62.65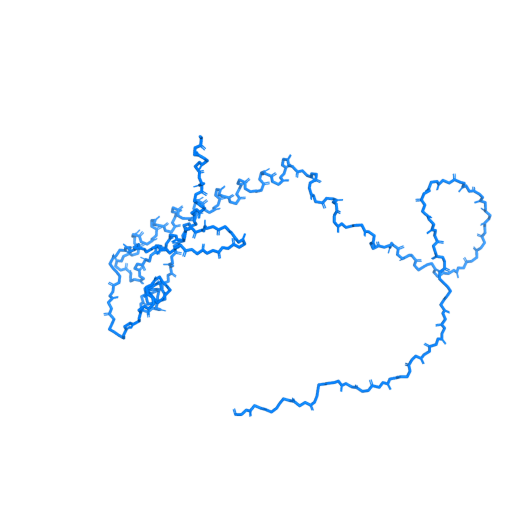6 1.00 32.81 120 SER A CA 1
ATOM 960 C C . SER A 1 120 ? -6.173 -22.699 63.589 1.00 32.81 120 SER A C 1
ATOM 962 O O . SER A 1 120 ? -5.702 -21.578 63.722 1.00 32.81 120 SER A O 1
ATOM 964 N N . HIS A 1 121 ? -7.264 -23.155 64.212 1.00 35.53 121 HIS A N 1
ATOM 965 C CA . HIS A 1 121 ? -7.839 -22.791 65.513 1.00 35.53 121 HIS A CA 1
ATOM 966 C C . HIS A 1 121 ? -8.366 -21.376 65.855 1.00 35.53 121 HIS A C 1
ATOM 968 O O . HIS A 1 121 ? -7.648 -20.388 65.906 1.00 35.53 121 HIS A O 1
ATOM 974 N N . SER A 1 122 ? -9.610 -21.432 66.363 1.00 33.53 122 SER A N 1
ATOM 975 C CA . SER A 1 122 ? -10.246 -20.643 67.436 1.00 33.53 122 SER A CA 1
ATOM 976 C C . SER A 1 122 ? -10.703 -19.207 67.165 1.00 33.53 122 SER A C 1
ATOM 978 O O . SER A 1 122 ? -9.924 -18.356 66.764 1.00 33.53 122 SER A O 1
ATOM 980 N N . GLY A 1 123 ? -11.959 -18.924 67.531 1.00 31.48 123 GLY A N 1
ATOM 981 C CA . GLY A 1 123 ? -12.410 -17.567 67.850 1.00 31.48 123 GLY A CA 1
ATOM 982 C C . GLY A 1 123 ? -13.802 -17.240 67.325 1.00 31.48 123 GLY A C 1
ATOM 983 O O . GLY A 1 123 ? -14.080 -17.410 66.149 1.00 31.48 123 GLY A O 1
ATOM 984 N N . GLN A 1 124 ? -14.680 -16.805 68.220 1.00 33.94 124 GLN A N 1
ATOM 985 C CA . GLN A 1 124 ? -16.089 -16.513 67.983 1.00 33.94 124 GLN A CA 1
ATOM 986 C C . GLN A 1 124 ? -16.356 -15.259 67.125 1.00 33.94 124 GLN A C 1
ATOM 988 O O . GLN A 1 124 ? -15.527 -14.359 67.045 1.00 33.94 124 GLN A O 1
ATOM 993 N N . ASN A 1 125 ? -17.609 -15.187 66.661 1.00 30.33 125 ASN A N 1
ATOM 994 C CA . A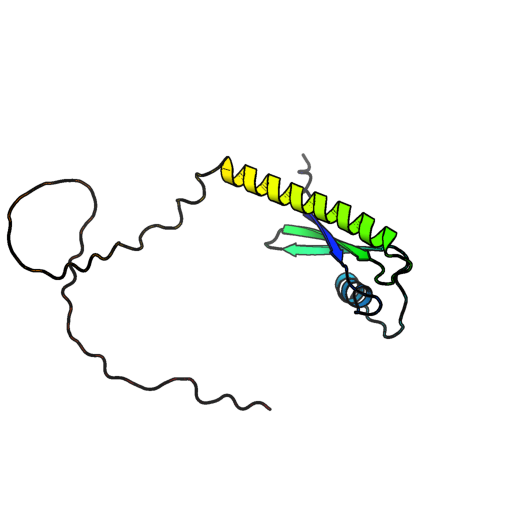SN A 1 125 ? -18.532 -14.043 66.680 1.00 30.33 125 ASN A CA 1
ATOM 995 C C . ASN A 1 125 ? -19.094 -13.548 65.343 1.00 30.33 125 ASN A C 1
ATOM 997 O O . ASN A 1 125 ? -18.433 -13.398 64.323 1.00 30.33 125 ASN A O 1
ATOM 1001 N N . SER A 1 126 ? -20.397 -13.308 65.448 1.00 43.47 126 SER A N 1
ATOM 1002 C CA . SER A 1 126 ? -21.357 -12.760 64.506 1.00 43.47 126 SER A CA 1
ATOM 1003 C C . SER A 1 126 ? -20.899 -11.504 63.769 1.00 43.47 126 SER A C 1
ATOM 1005 O O . SER A 1 126 ? -20.429 -10.559 64.396 1.00 43.47 126 SER A O 1
ATOM 1007 N N . SER A 1 127 ? -21.236 -11.409 62.484 1.00 34.59 127 SER A N 1
ATOM 1008 C CA . SER A 1 127 ? -21.859 -10.197 61.938 1.00 34.59 127 SER A CA 1
ATOM 1009 C C . SER A 1 127 ? -22.552 -10.497 60.609 1.00 34.59 127 SER A C 1
ATOM 1011 O O . SER A 1 127 ? -21.986 -11.066 59.681 1.00 34.59 127 SER A O 1
ATOM 1013 N N . THR A 1 128 ? -23.825 -10.128 60.566 1.00 46.47 128 THR A N 1
ATOM 1014 C CA . THR A 1 128 ? -24.663 -10.033 59.378 1.00 46.47 128 THR A CA 1
ATOM 1015 C C . THR A 1 128 ? -24.157 -8.882 58.516 1.00 46.47 128 THR A C 1
ATOM 1017 O O . THR A 1 128 ? -24.325 -7.739 58.925 1.00 46.47 128 THR A O 1
ATOM 1020 N N . LEU A 1 129 ? -23.591 -9.144 57.335 1.00 38.88 129 LEU A N 1
ATOM 1021 C CA . LEU A 1 129 ? -23.432 -8.135 56.282 1.00 38.88 129 LEU A CA 1
ATOM 1022 C C . LEU A 1 129 ? -23.524 -8.782 54.891 1.00 38.88 129 LEU A C 1
ATOM 1024 O O . LEU A 1 129 ? -22.684 -9.585 54.509 1.00 38.88 129 LEU A O 1
ATOM 1028 N N . ASN A 1 130 ? -24.576 -8.384 54.172 1.00 37.56 130 ASN A N 1
ATOM 1029 C CA . ASN A 1 130 ? -24.710 -8.260 52.719 1.00 37.56 130 ASN A CA 1
ATOM 1030 C C . ASN A 1 130 ? -24.176 -9.380 51.808 1.00 37.56 130 ASN A C 1
ATOM 1032 O O . ASN A 1 130 ? -22.995 -9.450 51.495 1.00 37.56 130 ASN A O 1
ATOM 1036 N N . GLY A 1 131 ? -25.130 -10.107 51.216 1.00 44.19 131 GLY A N 1
ATOM 1037 C CA . GLY A 1 131 ? -25.120 -10.397 49.780 1.00 44.19 131 GLY A CA 1
ATOM 1038 C C . GLY A 1 131 ? -23.958 -11.237 49.259 1.00 44.19 131 GLY A C 1
ATOM 1039 O O . GLY A 1 131 ? -23.092 -10.735 48.549 1.00 44.19 131 GLY A O 1
ATOM 1040 N N . GLY A 1 132 ? -24.014 -12.540 49.515 1.00 40.31 132 GLY A N 1
ATOM 1041 C CA . GLY A 1 132 ? -23.203 -13.531 48.817 1.00 40.31 132 GLY A CA 1
ATOM 1042 C C . GLY A 1 132 ? -23.246 -14.866 49.539 1.00 40.31 132 GLY A C 1
ATOM 1043 O O . GLY A 1 132 ? -22.561 -15.037 50.542 1.00 40.31 132 GLY A O 1
ATOM 1044 N N . ASP A 1 133 ? -24.048 -15.811 49.047 1.00 47.41 133 ASP A N 1
ATOM 1045 C CA . ASP A 1 133 ? -24.079 -17.171 49.585 1.00 47.41 133 ASP A CA 1
ATOM 1046 C C . ASP A 1 133 ? -22.692 -17.815 49.438 1.00 47.41 133 ASP A C 1
ATOM 1048 O O . ASP A 1 133 ? -22.231 -18.127 48.338 1.00 47.41 133 ASP A O 1
ATOM 1052 N N . VAL A 1 134 ? -21.997 -17.994 50.562 1.00 50.31 134 VAL A N 1
ATOM 1053 C CA . VAL A 1 134 ? -20.693 -18.661 50.612 1.00 50.31 134 VAL A CA 1
ATOM 1054 C C . VAL A 1 134 ? -20.920 -20.169 50.527 1.00 50.31 134 VAL A C 1
ATOM 1056 O O . VAL A 1 134 ? -21.363 -20.806 51.484 1.00 50.31 134 VAL A O 1
ATOM 1059 N N . ILE A 1 135 ? -20.605 -20.766 49.377 1.00 51.78 135 ILE A N 1
ATOM 1060 C CA . ILE A 1 135 ? -20.657 -22.221 49.198 1.00 51.78 135 ILE A CA 1
ATOM 1061 C C . ILE A 1 135 ? -19.387 -22.837 49.800 1.00 51.78 135 ILE A C 1
ATOM 1063 O O . ILE A 1 135 ? -18.316 -22.814 49.196 1.00 51.78 135 ILE A O 1
ATOM 1067 N N . ASN A 1 136 ? -19.508 -23.431 50.987 1.00 47.66 136 ASN A N 1
ATOM 1068 C CA . ASN A 1 136 ? -18.425 -24.198 51.605 1.00 47.66 136 ASN A CA 1
ATOM 1069 C C . ASN A 1 136 ? -18.339 -25.607 50.999 1.00 47.66 136 ASN A C 1
ATOM 1071 O O . ASN A 1 136 ? -19.113 -26.500 51.350 1.00 47.66 136 ASN A O 1
ATOM 1075 N N . LEU A 1 137 ? -17.364 -25.831 50.115 1.00 45.47 137 LEU A N 1
ATOM 1076 C CA . LEU A 1 137 ? -17.053 -27.160 49.588 1.00 45.47 137 LEU A CA 1
ATOM 1077 C C . LEU A 1 137 ? -16.143 -27.929 50.554 1.00 45.47 137 LEU A C 1
ATOM 1079 O O . LEU A 1 137 ? -15.077 -27.457 50.944 1.00 45.47 137 LEU A O 1
ATOM 1083 N N . ARG A 1 138 ? -16.540 -29.155 50.910 1.00 50.53 138 ARG A N 1
ATOM 1084 C CA . ARG A 1 138 ? -15.674 -30.103 51.624 1.00 50.53 138 ARG A CA 1
ATOM 1085 C C . ARG A 1 138 ? -14.846 -30.880 50.595 1.00 50.53 138 ARG A C 1
ATOM 1087 O O . ARG A 1 138 ? -15.441 -31.473 49.694 1.00 50.53 138 ARG A O 1
ATOM 1094 N N . PRO A 1 139 ? -13.507 -30.928 50.699 1.00 40.16 139 PRO A N 1
ATOM 1095 C CA . PRO A 1 139 ? -12.698 -31.705 49.769 1.00 40.16 139 PRO A CA 1
ATOM 1096 C C . PRO A 1 139 ? -13.009 -33.200 49.924 1.00 40.16 139 PRO A C 1
ATOM 1098 O O . PRO A 1 139 ? -12.678 -33.820 50.934 1.00 40.16 139 PRO A O 1
ATOM 1101 N N . ASN A 1 140 ? -13.642 -33.788 48.908 1.00 44.12 140 ASN A N 1
ATOM 1102 C CA . ASN A 1 140 ? -13.832 -35.230 48.815 1.00 44.12 140 ASN A CA 1
ATOM 1103 C C . ASN A 1 140 ? -12.600 -35.849 48.140 1.00 44.12 140 ASN A C 1
ATOM 1105 O O . ASN A 1 140 ? -12.339 -35.611 46.960 1.00 44.12 140 ASN A O 1
ATOM 1109 N N . LYS A 1 141 ? -11.821 -36.645 48.880 1.00 50.16 141 LYS A N 1
ATOM 1110 C CA . LYS A 1 141 ? -10.702 -37.423 48.326 1.00 50.16 141 LYS A CA 1
ATOM 1111 C C . LYS A 1 141 ? -11.237 -38.643 47.564 1.00 50.16 141 LYS A C 1
ATOM 1113 O O . LYS A 1 141 ? -11.067 -39.775 48.005 1.00 50.16 141 LYS A O 1
ATOM 1118 N N . GLN A 1 142 ? -11.827 -38.431 46.389 1.00 51.44 142 GLN A N 1
ATOM 1119 C CA . GLN A 1 142 ? -11.968 -39.491 45.388 1.00 51.44 142 GLN A CA 1
ATOM 1120 C C . GLN A 1 142 ? -10.930 -39.296 44.283 1.00 51.44 142 GLN A C 1
ATOM 1122 O O . GLN A 1 142 ? -11.040 -38.458 43.396 1.00 51.44 142 GLN A O 1
ATOM 1127 N N . ARG A 1 143 ? -9.870 -40.096 44.387 1.00 49.03 143 ARG A N 1
ATOM 1128 C CA . ARG A 1 143 ? -8.772 -40.225 43.430 1.00 49.03 143 ARG A CA 1
ATOM 1129 C C . ARG A 1 143 ? -9.294 -40.882 42.147 1.00 49.03 143 ARG A C 1
ATOM 1131 O O . ARG A 1 143 ? -9.453 -42.100 42.108 1.00 49.03 143 ARG A O 1
ATOM 1138 N N . THR A 1 144 ? -9.528 -40.108 41.089 1.00 52.62 144 THR A N 1
ATOM 1139 C CA . THR A 1 144 ? -9.816 -40.659 39.756 1.00 52.62 144 THR A CA 1
ATOM 1140 C C . THR A 1 144 ? -8.563 -41.338 39.201 1.00 52.62 144 THR A C 1
ATOM 1142 O O . THR A 1 144 ? -7.489 -40.740 39.105 1.00 52.62 144 THR A O 1
ATOM 1145 N N . LYS A 1 145 ? -8.676 -42.631 38.884 1.00 45.88 145 LYS A N 1
ATOM 1146 C CA . LYS A 1 145 ? -7.594 -43.428 38.299 1.00 45.88 145 LYS A CA 1
ATOM 1147 C C . LYS A 1 145 ? -7.280 -42.927 36.882 1.00 45.88 145 LYS A C 1
ATOM 1149 O O . LYS A 1 145 ? -8.161 -42.805 36.043 1.00 45.88 145 LYS A O 1
ATOM 1154 N N . LYS A 1 146 ? -5.992 -42.672 36.656 1.00 47.66 146 LYS A N 1
ATOM 1155 C CA . LYS A 1 146 ? -5.315 -42.372 35.387 1.00 47.66 146 LYS A CA 1
ATOM 1156 C C . LYS A 1 146 ? -5.781 -43.316 34.265 1.00 47.66 146 LYS A C 1
ATOM 1158 O O . LYS A 1 146 ? -5.652 -44.529 34.423 1.00 47.66 146 LYS A O 1
ATOM 1163 N N . ASN A 1 147 ? -6.237 -42.779 33.132 1.00 41.66 147 ASN A N 1
ATOM 1164 C CA . ASN A 1 147 ? -6.304 -43.523 31.874 1.00 41.66 147 ASN A CA 1
ATOM 1165 C C . ASN A 1 147 ? -5.848 -42.638 30.697 1.00 41.66 147 ASN A C 1
ATOM 1167 O O . ASN A 1 147 ? -5.884 -41.417 30.787 1.00 41.66 147 ASN A O 1
ATOM 1171 N N . ARG A 1 148 ? -5.278 -43.294 29.688 1.00 53.00 148 ARG A N 1
ATOM 1172 C CA . ARG A 1 148 ? -4.147 -42.872 28.839 1.00 53.00 148 ARG A CA 1
ATOM 1173 C C . ARG A 1 148 ? -4.415 -41.752 27.809 1.00 53.00 148 ARG A C 1
ATOM 1175 O O . ARG A 1 148 ? -5.547 -41.482 27.436 1.00 53.00 148 ARG A O 1
ATOM 1182 N N . ASN A 1 149 ? -3.309 -41.149 27.357 1.00 50.66 149 ASN A N 1
ATOM 1183 C CA . ASN A 1 149 ? -3.167 -40.033 26.406 1.00 50.66 149 ASN A CA 1
ATOM 1184 C C . ASN A 1 149 ? -3.862 -40.275 25.041 1.00 50.66 149 ASN A C 1
ATOM 1186 O O . ASN A 1 149 ? -3.693 -41.366 24.498 1.00 50.66 149 ASN A O 1
ATOM 1190 N N . PRO A 1 150 ? -4.523 -39.268 24.424 1.00 51.22 150 PRO A N 1
ATOM 1191 C CA . PRO A 1 150 ? -5.210 -39.420 23.135 1.00 51.22 150 PRO A CA 1
ATOM 1192 C C . PRO A 1 150 ? -4.390 -38.994 21.897 1.00 51.22 150 PRO A C 1
ATOM 1194 O O . PRO A 1 150 ? -4.944 -38.907 20.808 1.00 51.22 150 PRO A O 1
ATOM 1197 N N . PHE A 1 151 ? -3.083 -38.740 22.010 1.00 51.94 151 PHE A N 1
ATOM 1198 C CA . PHE A 1 151 ? -2.252 -38.323 20.868 1.00 51.94 151 PHE A CA 1
ATOM 1199 C C . PHE A 1 151 ? -1.202 -39.380 20.525 1.00 51.94 151 PHE A C 1
ATOM 1201 O O . PHE A 1 151 ? -0.043 -39.285 20.921 1.00 51.94 151 PHE A O 1
ATOM 1208 N N . SER A 1 152 ? -1.620 -40.403 19.784 1.00 55.91 152 SER A N 1
ATOM 1209 C CA . SER A 1 152 ? -0.713 -41.345 19.126 1.00 55.91 152 SER A CA 1
ATOM 1210 C C . SER A 1 152 ? -1.289 -41.799 17.785 1.00 55.91 152 SER A C 1
ATOM 1212 O O . SER A 1 152 ? -1.662 -42.958 17.646 1.00 55.91 152 SER A O 1
ATOM 1214 N N . SER A 1 153 ? -1.379 -40.886 16.814 1.00 46.34 153 SER A N 1
ATOM 1215 C CA . SER A 1 153 ? -1.352 -41.219 15.378 1.00 46.34 153 SER A CA 1
ATOM 1216 C C . SER A 1 153 ? -1.436 -39.949 14.523 1.00 46.34 153 SER A C 1
ATOM 1218 O O . SER A 1 153 ? -2.522 -39.527 14.139 1.00 46.34 153 SER A O 1
ATOM 1220 N N . CYS A 1 154 ? -0.289 -39.359 14.195 1.00 40.75 154 CYS A N 1
ATOM 1221 C CA . CYS A 1 154 ? -0.149 -38.527 13.000 1.00 40.75 154 CYS A CA 1
ATOM 1222 C C . CYS A 1 154 ? 1.076 -39.036 12.239 1.00 40.75 154 CYS A C 1
ATOM 1224 O O . CYS A 1 154 ? 2.209 -38.772 12.636 1.00 40.75 154 CYS A O 1
ATOM 1226 N N . SER A 1 155 ? 0.840 -39.801 11.179 1.00 52.94 155 SER A N 1
ATOM 1227 C CA . SER A 1 155 ? 1.819 -40.093 10.130 1.00 52.94 155 SER A CA 1
ATOM 1228 C C . SER A 1 155 ? 1.498 -39.212 8.923 1.00 52.94 155 SER A C 1
ATOM 1230 O O . SER A 1 155 ? 0.348 -39.159 8.489 1.00 52.94 155 SER A O 1
ATOM 1232 N N . ILE A 1 156 ? 2.510 -38.492 8.441 1.00 49.56 156 ILE A N 1
ATOM 1233 C CA . ILE A 1 156 ? 2.441 -37.551 7.315 1.00 49.56 156 ILE A CA 1
ATOM 1234 C C . ILE A 1 156 ? 2.573 -38.349 6.000 1.00 49.56 156 ILE A C 1
ATOM 1236 O O . ILE A 1 156 ? 3.414 -39.251 5.965 1.00 49.56 156 ILE A O 1
ATOM 1240 N N . PRO A 1 157 ? 1.763 -38.060 4.963 1.00 54.78 157 PRO A N 1
ATOM 1241 C CA . PRO A 1 157 ? 1.916 -38.627 3.620 1.00 54.78 157 PRO A CA 1
ATOM 1242 C C . PRO A 1 157 ? 3.075 -38.013 2.822 1.00 54.78 157 PRO A C 1
ATOM 1244 O O . PRO A 1 157 ? 3.372 -36.812 3.019 1.00 54.78 157 PRO A O 1
#

Solvent-accessible surface area (backbone atoms only — not comparable to full-atom values): 10654 Å² total; per-residue (Å²): 131,82,78,76,77,74,70,43,70,48,81,44,76,52,84,58,62,54,91,76,44,67,62,54,52,52,37,33,66,63,68,68,45,79,74,90,73,88,74,83,64,71,52,65,48,80,50,62,41,80,44,76,56,95,91,39,66,30,36,40,39,40,36,39,42,25,30,44,78,96,30,41,71,56,38,51,52,52,49,53,53,53,50,51,52,50,53,52,49,54,51,51,54,53,48,55,53,69,76,52,73,74,83,78,77,80,81,78,86,74,84,76,86,81,79,85,75,83,83,79,84,88,82,90,84,89,80,94,76,81,92,72,90,79,83,82,80,76,89,74,92,73,81,78,80,89,78,84,85,92,85,85,84,85,84,84,134